Protein AF-A0A9E2QAD9-F1 (afdb_monomer_lite)

Foldseek 3Di:
DVVVVVCPDPVVVVVVVVVVVVVVVVVVVLCCLAVVQLVVVQVVQQVLQVVLQVQLLVQCLVPVDNVRSLVSSLVSCVVVVADPVQSVVKDWDFPPDDPDDTFKIKIKGKDWGDGPCCVVDVVCSVVRIDIDIDMDTNDDDD

Radius of gyration: 24.88 Å; chains: 1; bounding box: 56×35×75 Å

Sequence (142 aa):
MWLKRFLADETGLILRSVIKWGIVAVVIGIIIVEVGPLIWIRIFSIQNVDDVASAAASEYSLNHDEEEARKSAAEKLRLMGYSEKEIEECVVEFLPAGNVPKQSVRVTVVRYANTLIAKHIKQIEKLARVSTTKEVSIGRTQ

Secondary structure (DSSP, 8-state):
--HHHHTSSHHHHHHHHHHHHHHHHHHHHHHHHHHHHHHHHHHHHHHHHHHHHHHHHHHHHHH--HHHHHHHHHHHHHHTT--HHHHHT-EEEEES-SSS---EEEEEEEEE---HHHHH-TTTGGGGEEEEEEEEETT---

Structure (mmCIF, N/CA/C/O backbone):
data_AF-A0A9E2QAD9-F1
#
_entry.id   AF-A0A9E2QAD9-F1
#
loop_
_atom_site.group_PDB
_atom_site.id
_atom_site.type_symbol
_atom_site.label_atom_id
_atom_site.label_alt_id
_atom_site.label_comp_id
_atom_site.label_asym_id
_atom_site.label_entity_id
_atom_site.label_seq_id
_atom_site.pdbx_PDB_ins_code
_atom_site.Cartn_x
_atom_site.Cartn_y
_atom_site.Cartn_z
_atom_site.occupancy
_atom_site.B_iso_or_equiv
_atom_site.auth_seq_id
_atom_site.auth_comp_id
_atom_site.auth_asym_id
_atom_site.auth_atom_id
_atom_site.pdbx_PDB_model_num
ATOM 1 N N . MET A 1 1 ? -37.502 -11.659 46.606 1.00 48.31 1 MET A N 1
ATOM 2 C CA . MET A 1 1 ? -38.544 -10.639 46.318 1.00 48.31 1 MET A CA 1
ATOM 3 C C . MET A 1 1 ? -38.081 -9.190 46.545 1.00 48.31 1 MET A C 1
ATOM 5 O O . MET A 1 1 ? -38.717 -8.290 46.019 1.00 48.31 1 MET A O 1
ATOM 9 N N . TRP A 1 2 ? -36.965 -8.949 47.248 1.00 46.00 2 TRP A N 1
ATOM 10 C CA . TRP A 1 2 ? -36.462 -7.603 47.575 1.00 46.00 2 TRP A CA 1
ATOM 11 C C . TRP A 1 2 ? -35.777 -6.844 46.421 1.00 46.00 2 TRP A C 1
ATOM 13 O O . TRP A 1 2 ? -35.911 -5.628 46.332 1.00 46.00 2 TRP A O 1
ATOM 23 N N . LEU A 1 3 ? -35.133 -7.544 45.479 1.00 51.59 3 LEU A N 1
ATOM 24 C CA . LEU A 1 3 ? -34.441 -6.907 44.345 1.00 51.59 3 LEU A CA 1
ATOM 25 C C . LEU A 1 3 ? -35.389 -6.156 43.389 1.00 51.59 3 LEU A C 1
ATOM 27 O O . LEU A 1 3 ? -35.009 -5.160 42.788 1.00 51.59 3 LEU A O 1
ATOM 31 N N . LYS A 1 4 ? -36.636 -6.630 43.248 1.00 49.81 4 LYS A N 1
ATOM 32 C CA . LYS A 1 4 ? -37.620 -6.048 42.319 1.00 49.81 4 LYS A CA 1
ATOM 33 C C . LYS A 1 4 ? -38.237 -4.737 42.821 1.00 49.81 4 LYS A C 1
ATOM 35 O O . LYS A 1 4 ? -38.706 -3.968 41.994 1.00 49.81 4 LYS A O 1
ATOM 40 N N . ARG A 1 5 ? -38.236 -4.474 44.136 1.00 52.06 5 ARG A N 1
ATOM 41 C CA . ARG A 1 5 ? -38.767 -3.221 44.709 1.00 52.06 5 ARG A CA 1
ATOM 42 C C . ARG A 1 5 ? -37.751 -2.077 44.653 1.00 52.06 5 ARG A C 1
ATOM 44 O O . ARG A 1 5 ? -38.137 -0.972 44.315 1.00 52.06 5 ARG A O 1
ATOM 51 N N . PHE A 1 6 ? -36.461 -2.360 44.839 1.00 51.09 6 PHE A N 1
ATOM 52 C CA . PHE A 1 6 ? -35.391 -1.353 44.715 1.00 51.09 6 PHE A CA 1
ATOM 53 C C . PHE A 1 6 ? -35.165 -0.842 43.277 1.00 51.09 6 PHE A C 1
ATOM 55 O O . PHE A 1 6 ? -34.581 0.216 43.074 1.00 51.09 6 PHE A O 1
ATOM 62 N N . LEU A 1 7 ? -35.632 -1.584 42.268 1.00 52.00 7 LEU A N 1
ATOM 63 C CA . LEU A 1 7 ? -35.590 -1.194 40.852 1.00 52.00 7 LEU A CA 1
ATOM 64 C C . LEU A 1 7 ? -36.805 -0.357 40.403 1.00 52.00 7 LEU A C 1
ATOM 66 O O . LEU A 1 7 ? -36.847 0.044 39.241 1.00 52.00 7 LEU A O 1
ATOM 70 N N . ALA A 1 8 ? -37.788 -0.129 41.284 1.00 53.44 8 ALA A N 1
ATOM 71 C CA . ALA A 1 8 ? -38.995 0.650 40.995 1.00 53.44 8 ALA A CA 1
ATOM 72 C C . ALA A 1 8 ? -38.936 2.099 41.522 1.00 53.44 8 ALA A C 1
ATOM 74 O O . ALA A 1 8 ? -39.786 2.899 41.143 1.00 53.44 8 ALA A O 1
ATOM 75 N N . ASP A 1 9 ? -37.938 2.433 42.347 1.00 58.81 9 ASP A N 1
ATOM 76 C CA . ASP A 1 9 ? -37.674 3.801 42.804 1.00 58.81 9 ASP A CA 1
ATOM 77 C C . ASP A 1 9 ? -36.903 4.608 41.747 1.00 58.81 9 ASP A C 1
ATOM 79 O O . ASP A 1 9 ? -36.182 4.050 40.912 1.00 58.81 9 ASP A O 1
ATOM 83 N N . GLU A 1 10 ? -37.021 5.938 41.796 1.00 61.62 10 GLU A N 1
ATOM 84 C CA . GLU A 1 10 ? -36.367 6.896 40.885 1.00 61.62 10 GLU A CA 1
ATOM 85 C C . GLU A 1 10 ? -34.863 6.620 40.697 1.00 61.62 10 GLU A C 1
ATOM 87 O O . GLU A 1 10 ? -34.312 6.775 39.606 1.00 61.62 10 GLU A O 1
ATOM 92 N N . THR A 1 11 ? -34.201 6.111 41.736 1.00 63.09 11 THR A N 1
ATOM 93 C CA . THR A 1 11 ? -32.787 5.721 41.723 1.00 63.09 11 THR A CA 1
ATOM 94 C C . THR A 1 11 ? -32.507 4.525 40.801 1.00 63.09 11 THR A C 1
ATOM 96 O O . THR A 1 11 ? -31.480 4.492 40.121 1.00 63.09 11 THR A O 1
ATOM 99 N N . GLY A 1 12 ? -33.429 3.560 40.716 1.00 61.12 12 GLY A N 1
ATOM 100 C CA . GLY A 1 12 ? -33.353 2.416 39.803 1.00 61.12 12 GLY A CA 1
ATOM 101 C C . GLY A 1 12 ? -33.566 2.809 38.338 1.00 61.12 12 GLY A C 1
ATOM 102 O O . GLY A 1 12 ? -32.922 2.246 37.448 1.00 61.12 12 GLY A O 1
ATOM 103 N N . LEU A 1 13 ? -34.402 3.822 38.081 1.00 67.25 13 LEU A N 1
ATOM 104 C CA . LEU A 1 13 ? -34.584 4.420 36.752 1.00 67.25 13 LEU A CA 1
ATOM 105 C C . LEU A 1 13 ? -33.326 5.168 36.287 1.00 67.25 13 LEU A C 1
ATOM 107 O O . LEU A 1 13 ? -32.886 4.969 35.151 1.00 67.25 13 LEU A O 1
ATOM 111 N N . ILE A 1 14 ? -32.704 5.960 37.168 1.00 73.50 14 ILE A N 1
ATOM 112 C CA . ILE A 1 14 ? -31.446 6.667 36.878 1.00 73.50 14 ILE A CA 1
ATOM 113 C C . ILE A 1 14 ? -30.325 5.665 36.588 1.00 73.50 14 ILE A C 1
ATOM 115 O O . ILE A 1 14 ? -29.667 5.769 35.553 1.00 73.50 14 ILE A O 1
ATOM 119 N N . LEU A 1 15 ? -30.150 4.644 37.434 1.00 76.06 15 LEU A N 1
ATOM 120 C CA . LEU A 1 15 ? -29.109 3.629 37.253 1.00 76.06 15 LEU A CA 1
ATOM 121 C C . LEU A 1 15 ? -29.262 2.876 35.922 1.00 76.06 15 LEU A C 1
ATOM 123 O O . LEU A 1 15 ? -28.286 2.659 35.206 1.00 76.06 15 LEU A O 1
ATOM 127 N N . ARG A 1 16 ? -30.496 2.526 35.542 1.00 76.50 16 ARG A N 1
ATOM 128 C CA . ARG A 1 16 ? -30.783 1.855 34.266 1.00 76.50 16 ARG A CA 1
ATOM 129 C C . ARG A 1 16 ? -30.486 2.755 33.065 1.00 76.50 16 ARG A C 1
ATOM 131 O O . ARG A 1 16 ? -29.999 2.268 32.045 1.00 76.50 16 ARG A O 1
ATOM 138 N N . SER A 1 17 ? -30.745 4.056 33.195 1.00 78.69 17 SER A N 1
ATOM 139 C CA . SER A 1 17 ? -30.422 5.053 32.172 1.00 78.69 17 SER A CA 1
ATOM 140 C C . SER A 1 17 ? -28.906 5.230 32.023 1.00 78.69 17 SER A C 1
ATOM 142 O O . SER A 1 17 ? -28.395 5.179 30.907 1.00 78.69 17 SER A O 1
ATOM 144 N N . VAL A 1 18 ? -28.167 5.321 33.134 1.00 84.06 18 VAL A N 1
ATOM 145 C CA . VAL A 1 18 ? -26.694 5.395 33.140 1.00 84.06 18 VAL A CA 1
ATOM 146 C C . VAL A 1 18 ? -26.072 4.150 32.505 1.00 84.06 18 VAL A C 1
ATOM 148 O O . VAL A 1 18 ? -25.189 4.282 31.665 1.00 84.06 18 VAL A O 1
ATOM 151 N N . ILE A 1 19 ? -26.565 2.947 32.822 1.00 84.31 19 ILE A N 1
ATOM 152 C CA . ILE A 1 19 ? -26.089 1.702 32.194 1.00 84.31 19 ILE A CA 1
ATOM 153 C C . ILE A 1 19 ? -26.366 1.711 30.688 1.00 84.31 19 ILE A C 1
ATOM 155 O O . ILE A 1 19 ? -25.488 1.364 29.901 1.00 84.31 19 ILE A O 1
ATOM 159 N N . LYS A 1 20 ? -27.564 2.138 30.264 1.00 86.00 20 LYS A N 1
ATOM 160 C CA . LYS A 1 20 ? -27.916 2.226 28.841 1.00 86.00 20 LYS A CA 1
ATOM 161 C C . LYS A 1 20 ? -26.979 3.179 28.097 1.00 86.00 20 LYS A C 1
ATOM 163 O O . LYS A 1 20 ? -26.439 2.804 27.060 1.00 86.00 20 LYS A O 1
ATOM 168 N N . TRP A 1 21 ? -26.755 4.378 28.632 1.00 87.06 21 TRP A N 1
ATOM 169 C CA . TRP A 1 21 ? -25.834 5.351 28.042 1.00 87.06 21 TRP A CA 1
ATOM 170 C C . TRP A 1 21 ? -24.379 4.880 28.078 1.00 87.06 21 TRP A C 1
ATOM 172 O O . TRP A 1 21 ? -23.663 5.074 27.100 1.00 87.06 21 TRP A O 1
ATOM 182 N N . GLY A 1 22 ? -23.963 4.188 29.141 1.00 87.38 22 GLY A N 1
ATOM 183 C CA . GLY A 1 22 ? -22.648 3.558 29.234 1.00 87.38 22 GLY A CA 1
ATOM 184 C C . GLY A 1 22 ? -22.429 2.506 28.145 1.00 87.38 22 GLY A C 1
ATOM 185 O O . GLY A 1 22 ? -21.407 2.536 27.467 1.00 87.38 22 GLY A O 1
ATOM 186 N N . ILE A 1 23 ? -23.411 1.630 27.905 1.00 89.62 23 ILE A N 1
ATOM 187 C CA . ILE A 1 23 ? -23.353 0.637 26.819 1.00 89.62 23 ILE A CA 1
ATOM 188 C C . ILE A 1 23 ? -23.261 1.332 25.458 1.00 89.62 23 ILE A C 1
ATOM 190 O O . ILE A 1 23 ? -22.425 0.959 24.640 1.00 89.62 23 ILE A O 1
ATOM 194 N N . VAL A 1 24 ? -24.077 2.362 25.216 1.00 89.50 24 VAL A N 1
ATOM 195 C CA . VAL A 1 24 ? -24.031 3.132 23.962 1.00 89.50 24 VAL A CA 1
ATOM 196 C C . VAL A 1 24 ? -22.652 3.767 23.758 1.00 89.50 24 VAL A C 1
ATOM 198 O O . VAL A 1 24 ? -22.092 3.657 22.670 1.00 89.50 24 VAL A O 1
ATOM 201 N N . ALA A 1 25 ? -22.070 4.367 24.798 1.00 88.50 25 ALA A N 1
ATOM 202 C CA . ALA A 1 25 ? -20.735 4.958 24.731 1.00 88.50 25 ALA A CA 1
ATOM 203 C C . ALA A 1 25 ? -19.649 3.912 24.426 1.00 88.50 25 ALA A C 1
ATOM 205 O O . ALA A 1 25 ? -18.783 4.162 23.591 1.00 88.50 25 ALA A O 1
ATOM 206 N N . VAL A 1 26 ? -19.722 2.724 25.037 1.00 88.25 26 VAL A N 1
ATOM 207 C CA . VAL A 1 26 ? -18.797 1.614 24.750 1.00 88.25 26 VAL A CA 1
ATOM 208 C C . VAL A 1 26 ? -18.931 1.148 23.302 1.00 88.25 26 VAL A C 1
ATOM 210 O O . VAL A 1 26 ? -17.921 0.982 22.623 1.00 88.25 26 VAL A O 1
ATOM 213 N N . VAL A 1 27 ? -20.157 0.990 22.797 1.00 86.94 27 VAL A N 1
ATOM 214 C CA . VAL A 1 27 ? -20.400 0.597 21.400 1.00 86.94 27 VAL A CA 1
ATOM 215 C C . VAL A 1 27 ? -19.831 1.636 20.432 1.00 86.94 27 VAL A C 1
ATOM 217 O O . VAL A 1 27 ? -19.133 1.267 19.491 1.00 86.94 27 VAL A O 1
ATOM 220 N N . ILE A 1 28 ? -20.063 2.928 20.679 1.00 87.69 28 ILE A N 1
ATOM 221 C CA . ILE A 1 28 ? -19.492 4.010 19.861 1.00 87.69 28 ILE A CA 1
ATOM 222 C C . ILE A 1 28 ? -17.961 3.985 19.922 1.00 87.69 28 ILE A C 1
ATOM 224 O O . ILE A 1 28 ? -17.309 4.085 18.885 1.00 87.69 28 ILE A O 1
ATOM 228 N N . GLY A 1 29 ? -17.383 3.801 21.112 1.00 85.06 29 GLY A N 1
ATOM 229 C CA . GLY A 1 29 ? -15.938 3.678 21.290 1.00 85.06 29 GLY A CA 1
ATOM 230 C C . GLY A 1 29 ? -15.349 2.529 20.470 1.00 85.06 29 GLY A C 1
ATOM 231 O O . GLY A 1 29 ? -14.376 2.733 19.749 1.00 85.06 29 GLY A O 1
ATOM 232 N N . ILE A 1 30 ? -15.978 1.350 20.502 1.00 84.62 30 ILE A N 1
ATOM 233 C CA . ILE A 1 30 ? -15.567 0.190 19.695 1.00 84.62 30 ILE A CA 1
ATOM 234 C C . ILE A 1 30 ? -15.654 0.509 18.199 1.00 84.62 30 ILE A C 1
ATOM 236 O O . ILE A 1 30 ? -14.712 0.223 17.465 1.00 84.62 30 ILE A O 1
ATOM 240 N N . ILE A 1 31 ? -16.739 1.145 17.741 1.00 81.62 31 ILE A N 1
ATOM 241 C CA . ILE A 1 31 ? -16.895 1.526 16.329 1.00 81.62 31 ILE A CA 1
ATOM 242 C C . ILE A 1 31 ? -15.772 2.471 15.892 1.00 81.62 31 ILE A C 1
ATOM 244 O O . ILE A 1 31 ? -15.180 2.259 14.839 1.00 81.62 31 ILE A O 1
ATOM 248 N N . ILE A 1 32 ? -15.441 3.493 16.685 1.00 82.88 32 ILE A N 1
ATOM 249 C CA . ILE A 1 32 ? -14.371 4.444 16.347 1.00 82.88 32 ILE A CA 1
ATOM 250 C C . ILE A 1 32 ? -13.015 3.733 16.278 1.00 82.88 32 ILE A C 1
ATOM 252 O O . ILE A 1 32 ? -12.249 3.967 15.344 1.00 82.88 32 ILE A O 1
ATOM 256 N N . VAL A 1 33 ? -12.726 2.851 17.238 1.00 81.12 33 VAL A N 1
ATOM 257 C CA . VAL A 1 33 ? -11.448 2.130 17.313 1.00 81.12 33 VAL A CA 1
ATOM 258 C C . VAL A 1 33 ? -11.294 1.100 16.189 1.00 81.12 33 VAL A C 1
ATOM 260 O O . VAL A 1 33 ? -10.184 0.903 15.701 1.00 81.12 33 VAL A O 1
ATOM 263 N N . GLU A 1 34 ? -12.381 0.474 15.740 1.00 79.75 34 GLU A N 1
ATOM 264 C CA . GLU A 1 34 ? -12.339 -0.524 14.664 1.00 79.75 34 GLU A CA 1
ATOM 265 C C . GLU A 1 34 ? -12.461 0.091 13.263 1.00 79.75 34 GLU A C 1
ATOM 267 O O . GLU A 1 34 ? -11.714 -0.271 12.356 1.00 79.75 34 GLU A O 1
ATOM 272 N N . VAL A 1 35 ? -13.374 1.046 13.065 1.00 77.75 35 VAL A N 1
ATOM 273 C CA . VAL A 1 35 ? -13.672 1.627 11.743 1.00 77.75 35 VAL A CA 1
ATOM 274 C C . VAL A 1 35 ? -12.755 2.805 11.416 1.00 77.75 35 VAL A C 1
ATOM 276 O O . VAL A 1 35 ? -12.377 2.992 10.259 1.00 77.75 35 VAL A O 1
ATOM 279 N N . GLY A 1 36 ? -12.351 3.587 12.420 1.00 77.81 36 GLY A N 1
ATOM 280 C CA . GLY A 1 36 ? -11.480 4.750 12.237 1.00 77.81 36 GLY A CA 1
ATOM 281 C C . GLY A 1 36 ? -10.178 4.426 11.491 1.00 77.81 36 GLY A C 1
ATOM 282 O O . GLY A 1 36 ? -9.892 5.082 10.486 1.00 77.81 36 GLY A O 1
ATOM 283 N N . PRO A 1 37 ? -9.408 3.399 11.904 1.00 81.81 37 PRO A N 1
ATOM 284 C CA . PRO A 1 37 ? -8.174 3.016 11.221 1.00 81.81 37 PRO A CA 1
ATOM 285 C C . PRO A 1 37 ? -8.373 2.631 9.750 1.00 81.81 37 PRO A C 1
ATOM 287 O O . PRO A 1 37 ? -7.535 2.976 8.920 1.00 81.81 37 PRO A O 1
ATOM 290 N N . LEU A 1 38 ? -9.486 1.970 9.406 1.00 78.94 38 LEU A N 1
ATOM 291 C CA . LEU A 1 38 ? -9.796 1.584 8.023 1.00 78.94 38 LEU A CA 1
ATOM 292 C C . LEU A 1 38 ? -9.988 2.811 7.124 1.00 78.94 38 LEU A C 1
ATOM 294 O O . LEU A 1 38 ? -9.461 2.856 6.012 1.00 78.94 38 LEU A O 1
ATOM 298 N N . ILE A 1 39 ? -10.717 3.818 7.614 1.00 80.62 39 ILE A N 1
ATOM 299 C CA . ILE A 1 39 ? -10.959 5.064 6.874 1.00 80.62 39 ILE A CA 1
ATOM 300 C C . ILE A 1 39 ? -9.647 5.826 6.685 1.00 80.62 39 ILE A C 1
ATOM 302 O O . ILE A 1 39 ? -9.327 6.227 5.565 1.00 80.62 39 ILE A O 1
ATOM 306 N N . TRP A 1 40 ? -8.860 5.976 7.754 1.00 82.88 40 TRP A N 1
ATOM 307 C CA . TRP A 1 40 ? -7.573 6.667 7.688 1.00 82.88 40 TRP A CA 1
ATOM 308 C C . TRP A 1 40 ? -6.622 6.011 6.697 1.00 82.88 40 TRP A C 1
ATOM 310 O O . TRP A 1 40 ? -6.058 6.690 5.842 1.00 82.88 40 TRP A O 1
ATOM 320 N N . ILE A 1 41 ? -6.490 4.687 6.755 1.00 84.31 41 ILE A N 1
ATOM 321 C CA . ILE A 1 41 ? -5.611 3.943 5.851 1.00 84.31 41 ILE A CA 1
ATOM 322 C C . ILE A 1 41 ? -6.039 4.101 4.402 1.00 84.31 41 ILE A C 1
ATOM 324 O O . ILE A 1 41 ? -5.181 4.237 3.535 1.00 84.31 41 ILE A O 1
ATOM 328 N N . ARG A 1 42 ? -7.344 4.163 4.129 1.00 81.25 42 ARG A N 1
ATOM 329 C CA . ARG A 1 42 ? -7.828 4.409 2.774 1.00 81.25 42 ARG A CA 1
ATOM 330 C C . ARG A 1 42 ? -7.424 5.791 2.268 1.00 81.25 42 ARG A C 1
ATOM 332 O O . ARG A 1 42 ? -6.889 5.872 1.166 1.00 81.25 42 ARG A O 1
ATOM 339 N N . ILE A 1 43 ? -7.591 6.839 3.076 1.00 84.38 43 ILE A N 1
ATOM 340 C CA . ILE A 1 43 ? -7.182 8.211 2.723 1.00 84.38 43 ILE A CA 1
ATOM 341 C C . ILE A 1 43 ? -5.672 8.275 2.464 1.00 84.38 43 ILE A C 1
ATOM 343 O O . ILE A 1 43 ? -5.251 8.743 1.408 1.00 84.38 43 ILE A O 1
ATOM 347 N N . PHE A 1 44 ? -4.859 7.732 3.376 1.00 85.19 44 PHE A N 1
ATOM 348 C CA . PHE A 1 44 ? -3.406 7.710 3.205 1.00 85.19 44 PHE A CA 1
ATOM 349 C C . PHE A 1 44 ? -2.978 6.864 2.004 1.00 85.19 44 PHE A C 1
ATOM 351 O O . PHE A 1 44 ? -2.076 7.261 1.279 1.00 85.19 44 PHE A O 1
ATOM 358 N N . SER A 1 45 ? -3.623 5.723 1.740 1.00 84.44 45 SER A N 1
ATOM 359 C CA . SER A 1 45 ? -3.285 4.880 0.583 1.00 84.44 45 SER A CA 1
ATOM 360 C C . SER A 1 45 ? -3.506 5.597 -0.750 1.00 84.44 45 SER A C 1
ATOM 362 O O . SER A 1 45 ? -2.730 5.384 -1.674 1.00 84.44 45 SER A O 1
ATOM 364 N N . ILE A 1 46 ? -4.525 6.463 -0.839 1.00 85.75 46 ILE A N 1
ATOM 365 C CA . ILE A 1 46 ? -4.829 7.245 -2.046 1.00 85.75 46 ILE A CA 1
ATOM 366 C C . ILE A 1 46 ? -3.736 8.284 -2.301 1.00 85.75 46 ILE A C 1
ATOM 368 O O . ILE A 1 46 ? -3.274 8.422 -3.426 1.00 85.75 46 ILE A O 1
ATOM 372 N N . GLN A 1 47 ? -3.289 8.984 -1.259 1.00 85.00 47 GLN A N 1
ATOM 373 C CA . GLN A 1 47 ? -2.191 9.945 -1.390 1.00 85.00 47 GLN A CA 1
ATOM 374 C C . GLN A 1 47 ? -0.868 9.236 -1.709 1.00 85.00 47 GLN A C 1
ATOM 376 O O . GLN A 1 47 ? -0.155 9.618 -2.630 1.00 85.00 47 GLN A O 1
ATOM 381 N N . ASN A 1 48 ? -0.585 8.140 -1.002 1.00 88.25 48 ASN A N 1
ATOM 382 C CA . ASN A 1 48 ? 0.649 7.382 -1.174 1.00 88.25 48 ASN A CA 1
ATOM 383 C C . ASN A 1 48 ? 0.760 6.753 -2.570 1.00 88.25 48 ASN A C 1
ATOM 385 O O . ASN A 1 48 ? 1.843 6.757 -3.144 1.00 88.25 48 ASN A O 1
ATOM 389 N N . VAL A 1 49 ? -0.328 6.207 -3.133 1.00 90.50 49 VAL A N 1
ATOM 390 C CA . VAL A 1 49 ? -0.271 5.599 -4.475 1.00 90.50 49 VAL A CA 1
ATOM 391 C C . VAL A 1 49 ? 0.027 6.638 -5.555 1.00 90.50 49 VAL A C 1
ATOM 393 O O . VAL A 1 49 ? 0.737 6.319 -6.504 1.00 90.50 49 VAL A O 1
ATOM 396 N N . ASP A 1 50 ? -0.457 7.873 -5.401 1.00 88.75 50 ASP A N 1
ATOM 397 C CA . ASP A 1 50 ? -0.195 8.953 -6.354 1.00 88.75 50 ASP A CA 1
ATOM 398 C C . ASP A 1 50 ? 1.294 9.331 -6.349 1.00 88.75 50 ASP A C 1
ATOM 400 O O . ASP A 1 50 ? 1.917 9.418 -7.411 1.00 88.75 50 ASP A O 1
ATOM 404 N N . ASP A 1 51 ? 1.892 9.457 -5.163 1.00 89.25 51 ASP A N 1
ATOM 405 C CA . ASP A 1 51 ? 3.323 9.729 -5.000 1.00 89.25 51 ASP A CA 1
ATOM 406 C C . ASP A 1 51 ? 4.201 8.583 -5.526 1.00 89.25 51 ASP A C 1
ATOM 408 O O . ASP A 1 51 ? 5.214 8.824 -6.183 1.00 89.25 51 ASP A O 1
ATOM 412 N N . VAL A 1 52 ? 3.822 7.329 -5.256 1.00 92.25 52 VAL A N 1
ATOM 413 C CA . VAL A 1 52 ? 4.572 6.142 -5.704 1.00 92.25 52 VAL A CA 1
ATOM 414 C C . VAL A 1 52 ? 4.469 5.973 -7.220 1.00 92.25 52 VAL A C 1
ATOM 416 O O . VAL A 1 52 ? 5.477 5.715 -7.875 1.00 92.25 52 VAL A O 1
ATOM 419 N N . ALA A 1 53 ? 3.280 6.155 -7.800 1.00 90.31 53 ALA A N 1
ATOM 420 C CA . ALA A 1 53 ? 3.088 6.089 -9.247 1.00 90.31 53 ALA A CA 1
ATOM 421 C C . ALA A 1 53 ? 3.842 7.206 -9.976 1.00 90.31 53 ALA A C 1
ATOM 423 O O . ALA A 1 53 ? 4.441 6.957 -11.022 1.00 90.31 53 ALA A O 1
ATOM 424 N N . SER A 1 54 ? 3.875 8.411 -9.402 1.00 90.25 54 SER A N 1
ATOM 425 C CA . SER A 1 54 ? 4.647 9.531 -9.945 1.00 90.25 54 SER A CA 1
ATOM 426 C C . SER A 1 54 ? 6.154 9.283 -9.859 1.00 90.25 54 SER A C 1
ATOM 428 O O . SER A 1 54 ? 6.865 9.550 -10.825 1.00 90.25 54 SER A O 1
ATOM 430 N N . ALA A 1 55 ? 6.642 8.720 -8.748 1.00 89.25 55 ALA A N 1
ATOM 431 C CA . ALA A 1 55 ? 8.047 8.341 -8.599 1.00 89.25 55 ALA A CA 1
ATOM 432 C C . ALA A 1 55 ? 8.459 7.283 -9.635 1.00 89.25 55 ALA A C 1
ATOM 434 O O . ALA A 1 55 ? 9.440 7.474 -10.347 1.00 89.25 55 ALA A O 1
ATOM 435 N N . ALA A 1 56 ? 7.662 6.222 -9.794 1.00 91.00 56 ALA A N 1
ATOM 436 C CA . ALA A 1 56 ? 7.916 5.174 -10.781 1.00 91.00 56 ALA A CA 1
ATOM 437 C C . ALA A 1 56 ? 7.896 5.708 -12.224 1.00 91.00 56 ALA A C 1
ATOM 439 O O . ALA A 1 56 ? 8.761 5.363 -13.027 1.00 91.00 56 ALA A O 1
ATOM 440 N N . ALA A 1 57 ? 6.923 6.563 -12.558 1.00 90.38 57 ALA A N 1
ATOM 441 C CA . ALA A 1 57 ? 6.831 7.180 -13.879 1.00 90.38 57 ALA A CA 1
ATOM 442 C C . ALA A 1 57 ? 8.010 8.124 -14.160 1.00 90.38 57 ALA A C 1
ATOM 444 O O . ALA A 1 57 ? 8.532 8.126 -15.274 1.00 90.38 57 ALA A O 1
ATOM 445 N N . SER A 1 58 ? 8.447 8.896 -13.159 1.00 90.81 58 SER A N 1
ATOM 446 C CA . SER A 1 58 ? 9.609 9.782 -13.268 1.00 90.81 58 SER A CA 1
ATOM 447 C C . SER A 1 58 ? 10.899 8.993 -13.470 1.00 90.81 58 SER A C 1
ATOM 449 O O . SER A 1 58 ? 11.658 9.306 -14.381 1.00 90.81 58 SER A O 1
ATOM 451 N N . GLU A 1 59 ? 11.131 7.953 -12.667 1.00 91.06 59 GLU A N 1
ATOM 452 C CA . GLU A 1 59 ? 12.328 7.112 -12.774 1.00 91.06 59 GLU A CA 1
ATOM 453 C C . GLU A 1 59 ? 12.406 6.436 -14.146 1.00 91.06 59 GLU A C 1
ATOM 455 O O . GLU A 1 59 ? 13.428 6.494 -14.830 1.00 91.06 59 GLU A O 1
ATOM 460 N N . TYR A 1 60 ? 11.281 5.881 -14.607 1.00 89.88 60 TYR A N 1
ATOM 461 C CA . TYR A 1 60 ? 11.202 5.281 -15.932 1.00 89.88 60 TYR A CA 1
ATOM 462 C C . TYR A 1 60 ? 11.430 6.315 -17.042 1.00 89.88 60 TYR A C 1
ATOM 464 O O . TYR A 1 60 ? 12.117 6.031 -18.016 1.00 89.88 60 TYR A O 1
ATOM 472 N N . SER A 1 61 ? 10.897 7.533 -16.904 1.00 89.19 61 SER A N 1
ATOM 473 C CA . SER A 1 61 ? 11.120 8.600 -17.886 1.00 89.19 61 SER A CA 1
ATOM 474 C C . SER A 1 61 ? 12.584 9.040 -17.974 1.00 89.19 61 SER A C 1
ATOM 476 O O . SER A 1 61 ? 12.992 9.539 -19.023 1.00 89.19 61 SER A O 1
ATOM 478 N N . LEU A 1 62 ? 13.353 8.914 -16.890 1.00 88.81 62 LEU A N 1
ATOM 479 C CA . LEU A 1 62 ? 14.759 9.311 -16.840 1.00 88.81 62 LEU A CA 1
ATOM 480 C C . LEU A 1 62 ? 15.661 8.198 -17.378 1.00 88.81 62 LEU A C 1
ATOM 482 O O . LEU A 1 62 ? 16.423 8.425 -18.317 1.00 88.81 62 LEU A O 1
ATOM 486 N N . ASN A 1 63 ? 15.517 6.983 -16.849 1.00 89.75 63 ASN A N 1
ATOM 487 C CA . ASN A 1 63 ? 16.471 5.899 -17.098 1.00 89.75 63 ASN A CA 1
ATOM 488 C C . ASN A 1 63 ? 15.973 4.868 -18.118 1.00 89.75 63 ASN A C 1
ATOM 490 O O . ASN A 1 63 ? 16.757 4.060 -18.605 1.00 89.75 63 ASN A O 1
ATOM 494 N N . HIS A 1 64 ? 14.685 4.912 -18.481 1.00 87.38 64 HIS A N 1
ATOM 495 C CA . HIS A 1 64 ? 14.038 3.978 -19.413 1.00 87.38 64 HIS A CA 1
ATOM 496 C C . HIS A 1 64 ? 14.156 2.503 -18.981 1.00 87.38 64 HIS A C 1
ATOM 498 O O . HIS A 1 64 ? 14.014 1.594 -19.802 1.00 87.38 64 HIS A O 1
ATOM 504 N N . ASP A 1 65 ? 14.369 2.272 -17.683 1.00 88.69 65 ASP A N 1
ATOM 505 C CA . ASP A 1 65 ? 14.533 0.960 -17.064 1.00 88.69 65 ASP A CA 1
ATOM 506 C C . ASP A 1 65 ? 13.336 0.644 -16.147 1.00 88.69 65 ASP A C 1
ATOM 508 O O . ASP A 1 65 ? 13.023 1.372 -15.200 1.00 88.69 65 ASP A O 1
ATOM 512 N N . GLU A 1 66 ? 12.636 -0.457 -16.439 1.00 89.69 66 GLU A N 1
ATOM 513 C CA . GLU A 1 66 ? 11.506 -0.927 -15.631 1.00 89.69 66 GLU A CA 1
ATOM 514 C C . GLU A 1 66 ? 11.941 -1.437 -14.249 1.00 89.69 66 GLU A C 1
ATOM 516 O O . GLU A 1 66 ? 11.175 -1.335 -13.288 1.00 89.69 66 GLU A O 1
ATOM 521 N N . GLU A 1 67 ? 13.135 -2.020 -14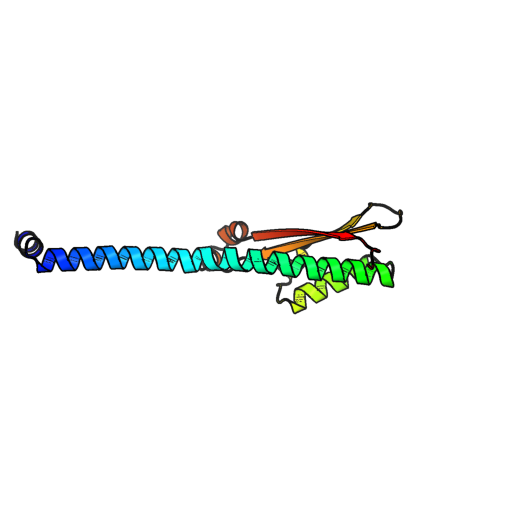.127 1.00 91.56 67 GLU A N 1
ATOM 522 C CA . GLU A 1 67 ? 13.626 -2.588 -12.872 1.00 91.56 67 GLU A CA 1
ATOM 523 C C . GLU A 1 67 ? 14.005 -1.479 -11.885 1.00 91.56 67 GLU A C 1
ATOM 525 O O . GLU A 1 67 ? 13.686 -1.560 -10.696 1.00 91.56 67 GLU A O 1
ATOM 530 N N . GLU A 1 68 ? 14.619 -0.407 -12.380 1.00 91.12 68 GLU A N 1
ATOM 531 C CA . GLU A 1 68 ? 14.966 0.768 -11.579 1.00 91.12 68 GLU A CA 1
ATOM 532 C C . GLU A 1 68 ? 13.715 1.530 -11.121 1.00 91.12 68 GLU A C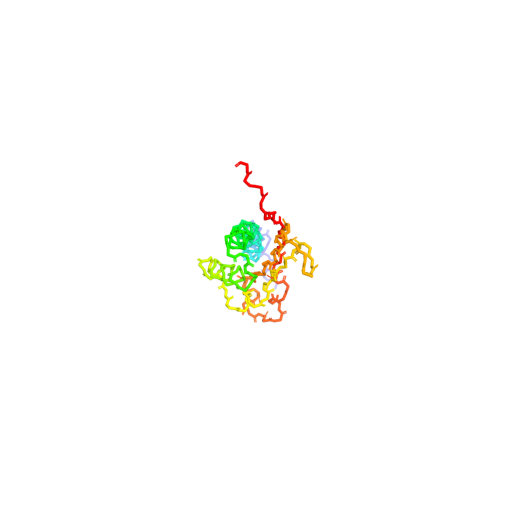 1
ATOM 534 O O . GLU A 1 68 ? 13.575 1.845 -9.938 1.00 91.12 68 GLU A O 1
ATOM 539 N N . ALA A 1 69 ? 12.724 1.693 -12.002 1.00 90.00 69 ALA A N 1
ATOM 540 C CA . ALA A 1 69 ? 11.436 2.282 -11.639 1.00 90.00 69 ALA A CA 1
ATOM 541 C C . ALA A 1 69 ? 10.673 1.468 -10.576 1.00 90.00 69 ALA A C 1
ATOM 543 O O . ALA A 1 69 ? 10.051 2.042 -9.676 1.00 90.00 69 ALA A O 1
ATOM 544 N N . ARG A 1 70 ? 10.756 0.130 -10.616 1.00 92.69 70 ARG A N 1
ATOM 545 C CA . ARG A 1 70 ? 10.212 -0.737 -9.553 1.00 92.69 70 ARG A CA 1
ATOM 546 C C . ARG A 1 70 ? 10.961 -0.562 -8.232 1.00 92.69 70 ARG A C 1
ATOM 548 O O . ARG A 1 70 ? 10.319 -0.519 -7.183 1.00 92.69 70 ARG A O 1
ATOM 555 N N . LYS A 1 71 ? 12.294 -0.444 -8.265 1.00 93.44 71 LYS A N 1
ATOM 556 C CA . LYS A 1 71 ? 13.115 -0.185 -7.067 1.00 93.44 71 LYS A CA 1
ATOM 557 C C . LYS A 1 71 ? 12.770 1.166 -6.441 1.00 93.44 71 LYS A C 1
ATOM 559 O O . LYS A 1 71 ? 12.546 1.214 -5.235 1.00 93.44 71 LYS A O 1
ATOM 564 N N . SER A 1 72 ? 12.618 2.210 -7.255 1.00 92.06 72 SER A N 1
ATOM 565 C CA . SER A 1 72 ? 12.206 3.551 -6.814 1.00 92.06 72 SER A CA 1
ATOM 566 C C . SER A 1 72 ? 10.815 3.538 -6.161 1.00 92.06 72 SER A C 1
ATOM 568 O O . SER A 1 72 ? 10.628 4.065 -5.061 1.00 92.06 72 SER A O 1
ATOM 570 N N . ALA A 1 73 ? 9.846 2.828 -6.755 1.00 91.88 73 ALA A N 1
ATOM 571 C CA . ALA A 1 73 ? 8.528 2.628 -6.149 1.00 91.88 73 ALA A CA 1
ATOM 572 C C . ALA A 1 73 ? 8.601 1.904 -4.790 1.00 91.88 73 ALA A C 1
ATOM 574 O O . ALA A 1 73 ? 7.967 2.330 -3.821 1.00 91.88 73 ALA A O 1
ATOM 575 N N . ALA A 1 74 ? 9.390 0.828 -4.703 1.00 92.81 74 ALA A N 1
ATOM 576 C CA . ALA A 1 74 ? 9.577 0.067 -3.469 1.00 92.81 74 ALA A CA 1
ATOM 577 C C . ALA A 1 74 ? 10.259 0.902 -2.373 1.00 92.81 74 ALA A C 1
ATOM 579 O O . ALA A 1 74 ? 9.828 0.883 -1.221 1.00 92.81 74 ALA A O 1
ATOM 580 N N . GLU A 1 75 ? 11.286 1.679 -2.716 1.00 93.50 75 GLU A N 1
ATOM 581 C CA . GLU A 1 75 ? 11.958 2.585 -1.783 1.00 93.50 75 GLU A CA 1
ATOM 582 C C . GLU A 1 75 ? 11.007 3.672 -1.272 1.00 93.50 75 GLU A C 1
ATOM 584 O O . GLU A 1 75 ? 10.939 3.924 -0.066 1.00 93.50 75 GLU A O 1
ATOM 589 N N . LYS A 1 76 ? 10.185 4.250 -2.156 1.00 92.62 76 LYS A N 1
ATOM 590 C CA . LYS A 1 76 ? 9.172 5.234 -1.764 1.00 92.62 76 LYS A CA 1
ATOM 591 C C . LYS A 1 76 ? 8.163 4.650 -0.772 1.00 92.62 76 LYS A C 1
ATOM 593 O O . LYS A 1 76 ? 7.839 5.303 0.221 1.00 92.62 76 LYS A O 1
ATOM 598 N N . LEU A 1 77 ? 7.718 3.411 -0.988 1.00 91.44 77 LEU A N 1
ATOM 599 C CA . LEU A 1 77 ? 6.842 2.696 -0.056 1.00 91.44 77 LEU A CA 1
ATOM 600 C C . LEU A 1 77 ? 7.522 2.436 1.298 1.00 91.44 77 LEU A C 1
ATOM 602 O O . LEU A 1 77 ? 6.896 2.652 2.339 1.00 91.44 77 LEU A O 1
ATOM 606 N N . ARG A 1 78 ? 8.808 2.057 1.318 1.00 92.56 78 ARG A N 1
ATOM 607 C CA . ARG A 1 78 ? 9.578 1.903 2.569 1.00 92.56 78 ARG A CA 1
ATOM 608 C C . ARG A 1 78 ? 9.642 3.205 3.362 1.00 92.56 78 ARG A C 1
ATOM 610 O O . ARG A 1 78 ? 9.391 3.201 4.565 1.00 92.56 78 ARG A O 1
ATOM 617 N N . LEU A 1 79 ? 9.903 4.330 2.692 1.00 91.00 79 LEU A N 1
ATOM 618 C CA . LEU A 1 79 ? 9.936 5.657 3.321 1.00 91.00 79 LEU A CA 1
ATOM 619 C C . LEU A 1 79 ? 8.572 6.073 3.901 1.00 91.00 79 LEU A C 1
ATOM 621 O O . LEU A 1 79 ? 8.518 6.781 4.903 1.00 91.00 79 LEU A O 1
ATOM 625 N N . MET A 1 80 ? 7.471 5.601 3.311 1.00 88.44 80 MET A N 1
ATOM 626 C CA . MET A 1 80 ? 6.102 5.812 3.806 1.00 88.44 80 MET A CA 1
ATOM 627 C C . MET A 1 80 ? 5.690 4.839 4.928 1.00 88.44 80 MET A C 1
ATOM 629 O O . MET A 1 80 ? 4.543 4.875 5.394 1.00 88.44 80 MET A O 1
ATOM 633 N N . GLY A 1 81 ? 6.602 3.966 5.367 1.00 87.81 81 GLY A N 1
ATOM 634 C CA . GLY A 1 81 ? 6.386 3.032 6.469 1.00 87.81 81 GLY A CA 1
ATOM 635 C C . GLY A 1 81 ? 5.538 1.813 6.106 1.00 87.81 81 GLY A C 1
ATOM 636 O O . GLY A 1 81 ? 4.857 1.276 6.981 1.00 87.81 81 GLY A O 1
ATOM 637 N N . TYR A 1 82 ? 5.537 1.399 4.836 1.00 89.00 82 TYR A N 1
ATOM 638 C CA . TYR A 1 82 ? 4.977 0.106 4.440 1.00 89.00 82 TYR A CA 1
ATOM 639 C C . TYR A 1 82 ? 5.901 -1.031 4.887 1.00 89.00 82 TYR A C 1
ATOM 641 O O . TYR A 1 82 ? 7.124 -0.895 4.913 1.00 89.00 82 TYR A O 1
ATOM 649 N N . SER A 1 83 ? 5.304 -2.159 5.250 1.00 89.62 83 SER A N 1
ATOM 650 C CA . SER A 1 83 ? 6.018 -3.393 5.572 1.00 89.62 83 SER A CA 1
ATOM 651 C C . SER A 1 83 ? 6.487 -4.117 4.307 1.00 89.62 83 SER A C 1
ATOM 653 O O . SER A 1 83 ? 5.878 -3.987 3.248 1.00 89.62 83 SER A O 1
ATOM 655 N N . GLU A 1 84 ? 7.531 -4.944 4.413 1.0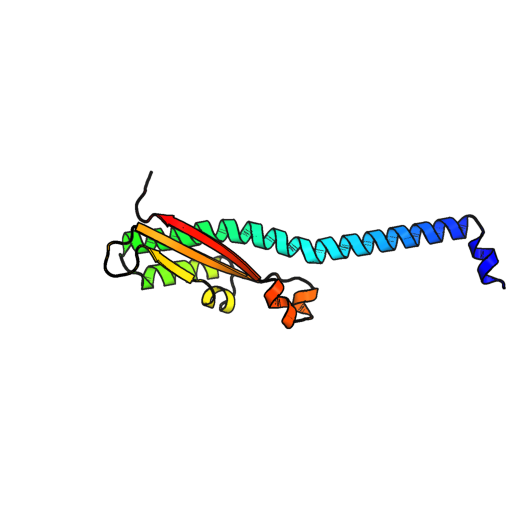0 88.69 84 GLU A N 1
ATOM 656 C CA . GLU A 1 84 ? 8.048 -5.701 3.257 1.00 88.69 84 GLU A CA 1
ATOM 657 C C . GLU A 1 84 ? 6.975 -6.591 2.611 1.00 88.69 84 GLU A C 1
ATOM 659 O O . GLU A 1 84 ? 6.892 -6.653 1.392 1.00 88.69 84 GLU A O 1
ATOM 664 N N . LYS A 1 85 ? 6.072 -7.188 3.402 1.00 87.12 85 LYS A N 1
ATOM 665 C CA . LYS A 1 85 ? 4.946 -7.973 2.865 1.00 87.12 85 LYS A CA 1
ATOM 666 C C . LYS A 1 85 ? 3.996 -7.137 2.011 1.00 87.12 85 LYS A C 1
ATOM 668 O O . LYS A 1 85 ? 3.493 -7.607 0.999 1.00 87.12 85 LYS A O 1
ATOM 673 N N . GLU A 1 86 ? 3.721 -5.907 2.434 1.00 88.62 86 GLU A N 1
ATOM 674 C CA . GLU A 1 86 ? 2.875 -4.993 1.666 1.00 88.62 86 GLU A CA 1
ATOM 675 C C . GLU A 1 86 ? 3.560 -4.593 0.363 1.00 88.62 86 GLU A C 1
ATOM 677 O O . GLU A 1 86 ? 2.910 -4.565 -0.676 1.00 88.62 86 GLU A O 1
ATOM 682 N N . ILE A 1 87 ? 4.871 -4.342 0.410 1.00 90.44 87 ILE A N 1
ATOM 683 C CA . ILE A 1 87 ? 5.683 -3.991 -0.759 1.00 90.44 87 ILE A CA 1
ATOM 684 C C . ILE A 1 87 ? 5.739 -5.157 -1.755 1.00 90.44 87 ILE A C 1
ATOM 686 O O . ILE A 1 87 ? 5.569 -4.931 -2.949 1.00 90.44 87 ILE A O 1
ATOM 690 N N . GLU A 1 88 ? 5.910 -6.394 -1.283 1.00 89.50 88 GLU A N 1
ATOM 691 C CA . GLU A 1 88 ? 5.890 -7.606 -2.118 1.00 89.50 88 GLU A CA 1
ATOM 692 C C . GLU A 1 88 ? 4.542 -7.822 -2.824 1.00 89.50 88 GLU A C 1
ATOM 694 O O . GLU A 1 88 ? 4.497 -8.349 -3.934 1.00 89.50 88 GLU A O 1
ATOM 699 N N . GLU A 1 89 ? 3.437 -7.405 -2.202 1.00 89.56 89 GLU A N 1
ATOM 700 C CA . GLU A 1 89 ? 2.100 -7.465 -2.801 1.00 89.56 89 GLU A CA 1
AT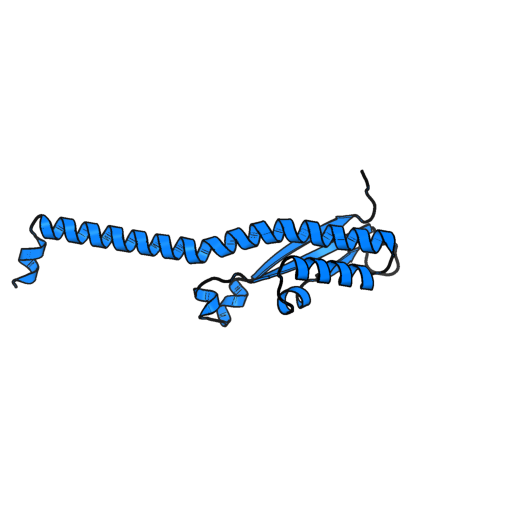OM 701 C C . GLU A 1 89 ? 1.770 -6.272 -3.712 1.00 89.56 89 GLU A C 1
ATOM 703 O O . GLU A 1 89 ? 0.730 -6.287 -4.383 1.00 89.56 89 GLU A O 1
ATOM 708 N N . CYS A 1 90 ? 2.612 -5.236 -3.740 1.00 89.00 90 CYS A N 1
ATOM 709 C CA . CYS A 1 90 ? 2.428 -4.103 -4.637 1.00 89.00 90 CYS A CA 1
ATOM 710 C C . CYS A 1 90 ? 2.786 -4.492 -6.074 1.00 89.00 90 CYS A C 1
ATOM 712 O O . CYS A 1 90 ? 3.762 -5.192 -6.338 1.00 89.00 90 CYS A O 1
ATOM 714 N N . VAL A 1 91 ? 2.007 -3.988 -7.029 1.00 91.88 91 VAL A N 1
ATOM 715 C CA . VAL A 1 91 ? 2.188 -4.289 -8.453 1.00 91.88 91 VAL A CA 1
ATOM 716 C C . VAL A 1 91 ? 2.478 -3.001 -9.205 1.00 91.88 91 VAL A C 1
ATOM 718 O O . VAL A 1 91 ? 1.708 -2.048 -9.112 1.00 91.88 91 VAL A O 1
ATOM 721 N N . VAL A 1 92 ? 3.567 -2.985 -9.970 1.00 91.50 92 VAL A N 1
ATOM 722 C CA . VAL A 1 92 ? 3.924 -1.898 -10.890 1.00 91.50 92 VAL A CA 1
ATOM 723 C C . VAL A 1 92 ? 3.859 -2.451 -12.312 1.00 91.50 92 VAL A C 1
ATOM 725 O O . VAL A 1 92 ? 4.649 -3.319 -12.684 1.00 91.50 92 VAL A O 1
ATOM 728 N N . GLU A 1 93 ? 2.896 -1.973 -13.094 1.00 92.12 93 GLU A N 1
ATOM 729 C CA . GLU A 1 93 ? 2.669 -2.361 -14.485 1.00 92.12 93 GLU A CA 1
ATOM 730 C C . GLU A 1 93 ? 3.036 -1.204 -15.417 1.00 92.12 93 GLU A C 1
ATOM 732 O O . GLU A 1 93 ? 2.582 -0.075 -15.233 1.00 92.12 93 GLU A O 1
ATOM 737 N N . PHE A 1 94 ? 3.817 -1.491 -16.455 1.00 90.00 94 PHE A N 1
ATOM 738 C CA . PHE A 1 94 ? 4.169 -0.523 -17.492 1.00 90.00 94 PHE A CA 1
ATOM 739 C C . PHE A 1 94 ? 3.301 -0.763 -18.723 1.00 90.00 94 PHE A C 1
ATOM 741 O O . PHE A 1 94 ? 3.312 -1.851 -19.308 1.00 90.00 94 PHE A O 1
ATOM 748 N N . LEU A 1 95 ? 2.549 0.258 -19.121 1.00 90.06 95 LEU A N 1
ATOM 749 C CA . LEU A 1 95 ? 1.589 0.190 -20.213 1.00 90.06 95 LEU A CA 1
ATOM 750 C C . LEU A 1 95 ? 2.044 1.080 -21.377 1.00 90.06 95 LEU A C 1
ATOM 752 O O . LEU A 1 95 ? 2.506 2.195 -21.139 1.00 90.06 95 LEU A O 1
ATOM 756 N N . PRO A 1 96 ? 1.876 0.650 -22.639 1.00 86.00 96 PRO A N 1
ATOM 757 C CA . PRO A 1 96 ? 1.421 -0.676 -23.071 1.00 86.00 96 PRO A CA 1
ATOM 758 C C . PRO A 1 96 ? 2.425 -1.814 -22.783 1.00 86.00 96 PRO A C 1
ATOM 760 O O . PRO A 1 96 ? 3.635 -1.610 -22.684 1.00 86.00 96 PRO A O 1
ATOM 763 N N . ALA A 1 97 ? 1.911 -3.040 -22.639 1.00 80.81 97 ALA A N 1
ATOM 764 C CA . ALA A 1 97 ? 2.734 -4.235 -22.440 1.00 80.81 97 ALA A CA 1
ATOM 765 C C . ALA A 1 97 ? 3.527 -4.6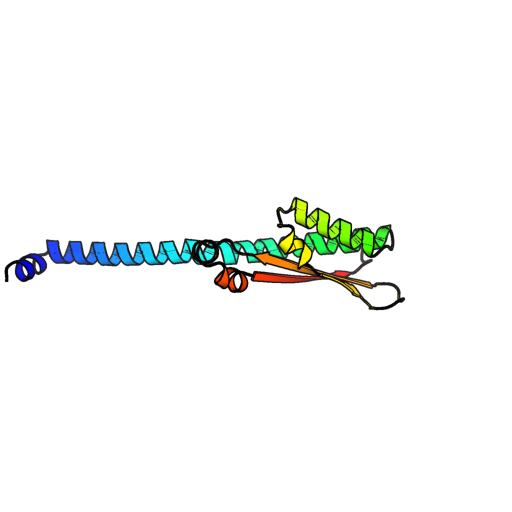00 -23.715 1.00 80.81 97 ALA A C 1
ATOM 767 O O . ALA A 1 97 ? 3.098 -4.306 -24.830 1.00 80.81 97 ALA A O 1
ATOM 768 N N . GLY A 1 98 ? 4.669 -5.276 -23.554 1.00 76.31 98 GLY A N 1
ATOM 769 C CA . GLY A 1 98 ? 5.563 -5.659 -24.658 1.00 76.31 98 GLY A CA 1
ATOM 770 C C . GLY A 1 98 ? 6.647 -4.620 -24.979 1.00 76.31 98 GLY A C 1
ATOM 771 O O . GLY A 1 98 ? 6.826 -3.655 -24.238 1.00 76.31 98 GLY A O 1
ATOM 772 N N . ASN A 1 99 ? 7.368 -4.820 -26.087 1.00 77.38 99 ASN A N 1
ATOM 773 C CA . ASN A 1 99 ? 8.536 -4.016 -26.498 1.00 77.38 99 ASN A CA 1
ATOM 774 C C . ASN A 1 99 ? 8.156 -2.725 -27.245 1.00 77.38 99 ASN A C 1
ATOM 776 O O . ASN A 1 99 ? 8.789 -2.343 -28.227 1.00 77.38 99 ASN A O 1
ATOM 780 N N . VAL A 1 100 ? 7.078 -2.082 -26.815 1.00 82.62 100 VAL A N 1
ATOM 781 C CA . VAL A 1 100 ? 6.618 -0.790 -27.330 1.00 82.62 100 VAL A CA 1
ATOM 782 C C . VAL A 1 100 ? 6.948 0.307 -26.317 1.00 82.62 100 VAL A C 1
ATOM 784 O O . VAL A 1 100 ? 6.980 0.018 -25.118 1.00 82.62 100 VAL A O 1
ATOM 787 N N . PRO A 1 101 ? 7.183 1.558 -26.760 1.00 81.62 101 PRO A N 1
ATOM 788 C CA . PRO A 1 101 ? 7.414 2.672 -25.847 1.00 81.62 101 PRO A CA 1
ATOM 789 C C . PRO A 1 101 ? 6.276 2.797 -24.830 1.00 81.62 101 PRO A C 1
ATOM 791 O O . PRO A 1 101 ? 5.100 2.855 -25.208 1.00 81.62 101 PRO A O 1
ATOM 794 N N . LYS A 1 102 ? 6.626 2.813 -23.541 1.00 85.81 102 LYS A N 1
ATOM 795 C CA . LYS A 1 102 ? 5.651 2.898 -22.451 1.00 85.81 102 LYS A CA 1
ATOM 796 C C . LYS A 1 102 ? 5.098 4.314 -22.363 1.00 85.81 102 LYS A C 1
ATOM 798 O O . LYS A 1 102 ? 5.831 5.288 -22.486 1.00 85.81 102 LYS A O 1
ATOM 803 N N . GLN A 1 103 ? 3.794 4.409 -22.151 1.00 86.62 103 GLN A N 1
ATOM 804 C CA . GLN A 1 103 ? 3.034 5.657 -22.099 1.00 86.62 103 GLN A CA 1
ATOM 805 C C . GLN A 1 103 ? 2.504 5.954 -20.696 1.00 86.62 103 GLN A C 1
ATOM 807 O O . GLN A 1 103 ? 2.287 7.119 -20.355 1.00 86.62 103 GLN A O 1
ATOM 812 N N . SER A 1 104 ? 2.279 4.923 -19.881 1.00 89.19 104 SER A N 1
ATOM 813 C CA . SER A 1 104 ? 1.829 5.067 -18.500 1.00 89.19 104 SER A CA 1
ATOM 814 C C . SER A 1 104 ? 2.405 3.987 -17.585 1.00 89.19 104 SER A C 1
ATOM 816 O O . SER A 1 104 ? 2.753 2.886 -18.015 1.00 89.19 104 SER A O 1
ATOM 818 N N . VAL A 1 105 ? 2.508 4.323 -16.301 1.00 90.06 105 VAL A N 1
ATOM 819 C CA . VAL A 1 105 ? 2.775 3.391 -15.208 1.00 90.06 105 VAL A CA 1
ATOM 820 C C . VAL A 1 105 ? 1.506 3.257 -14.387 1.00 90.06 105 VAL A C 1
ATOM 822 O O . VAL A 1 105 ? 0.950 4.251 -13.916 1.00 90.06 105 VAL A O 1
ATOM 825 N N . ARG A 1 106 ? 1.054 2.023 -14.188 1.00 92.69 106 ARG A N 1
ATOM 826 C CA . ARG A 1 106 ? -0.009 1.689 -13.250 1.00 92.69 106 ARG A CA 1
ATOM 827 C C . ARG A 1 106 ? 0.598 1.064 -12.007 1.00 92.69 106 ARG A C 1
ATOM 829 O O . ARG A 1 106 ? 1.241 0.025 -12.082 1.00 92.69 106 ARG A O 1
ATOM 836 N N . VAL A 1 107 ? 0.358 1.673 -10.856 1.00 92.19 107 VAL A N 1
ATOM 837 C CA . VAL A 1 107 ? 0.799 1.159 -9.562 1.00 92.19 107 VAL A CA 1
ATOM 838 C C . VAL A 1 107 ? -0.412 0.759 -8.741 1.00 92.19 107 VAL A C 1
ATOM 840 O O . VAL A 1 107 ? -1.344 1.540 -8.571 1.00 92.19 107 VAL A O 1
ATOM 843 N N . THR A 1 108 ? -0.386 -0.457 -8.210 1.00 92.12 108 THR A N 1
ATOM 844 C CA . THR A 1 108 ? -1.318 -0.940 -7.194 1.00 92.12 108 THR A CA 1
ATOM 845 C C . THR A 1 108 ? -0.572 -1.088 -5.884 1.00 92.12 108 THR A C 1
ATOM 847 O O . THR A 1 108 ? 0.330 -1.915 -5.779 1.00 92.12 108 THR A O 1
ATOM 850 N N . VAL A 1 109 ? -0.963 -0.295 -4.892 1.00 90.50 109 VAL A N 1
ATOM 851 C CA . VAL A 1 109 ? -0.420 -0.360 -3.537 1.00 90.50 109 VAL A CA 1
ATOM 852 C C . VAL A 1 109 ? -1.387 -1.114 -2.639 1.00 90.50 109 VAL A C 1
ATOM 854 O O . VAL A 1 109 ? -2.600 -0.896 -2.693 1.00 90.50 109 VAL A O 1
ATOM 857 N N . VAL A 1 110 ? -0.843 -1.990 -1.799 1.00 89.06 110 VAL A N 1
ATOM 858 C CA . VAL A 1 110 ? -1.592 -2.760 -0.807 1.00 89.06 110 VAL A CA 1
ATOM 859 C C . VAL A 1 110 ? -1.190 -2.303 0.588 1.00 89.06 110 VAL A C 1
ATOM 861 O O . VAL A 1 110 ? -0.008 -2.146 0.874 1.00 89.06 110 VAL A O 1
ATOM 864 N N . ARG A 1 111 ? -2.173 -2.091 1.467 1.00 86.50 111 ARG A N 1
ATOM 865 C CA . ARG A 1 111 ? -1.947 -1.783 2.883 1.00 86.50 111 ARG A CA 1
ATOM 866 C C . ARG A 1 111 ? -2.892 -2.566 3.783 1.00 86.50 111 ARG A C 1
ATOM 868 O O . ARG A 1 111 ? -4.067 -2.719 3.451 1.00 86.50 111 ARG A O 1
ATOM 875 N N . TYR A 1 112 ? -2.411 -3.009 4.937 1.00 83.50 112 TYR A N 1
ATOM 876 C CA . TYR A 1 112 ? -3.204 -3.720 5.935 1.00 83.50 112 TYR A CA 1
ATOM 877 C C . TYR A 1 112 ? -3.619 -2.798 7.084 1.00 83.50 112 TYR A C 1
ATOM 879 O O . TYR A 1 112 ? -2.806 -2.063 7.650 1.00 83.50 112 TYR A O 1
ATOM 887 N N . ALA A 1 113 ? -4.903 -2.834 7.451 1.00 76.06 113 ALA A N 1
ATOM 888 C CA . ALA A 1 113 ? -5.402 -2.071 8.584 1.00 76.06 113 ALA A CA 1
ATOM 889 C C . ALA A 1 113 ? -5.195 -2.773 9.924 1.00 76.06 113 ALA A C 1
ATOM 891 O O . ALA A 1 113 ? -5.701 -3.862 10.184 1.00 76.06 113 ALA A O 1
ATOM 892 N N . ASN A 1 114 ? -4.486 -2.081 10.814 1.00 70.38 114 ASN A N 1
ATOM 893 C CA . ASN A 1 114 ? -4.217 -2.526 12.174 1.00 70.38 114 ASN A CA 1
ATOM 894 C C . ASN A 1 114 ? -5.398 -2.212 13.106 1.00 70.38 114 ASN A C 1
ATOM 896 O O . ASN A 1 114 ? -5.294 -1.330 13.960 1.00 70.38 114 ASN A O 1
ATOM 900 N N . THR A 1 115 ? -6.516 -2.924 12.958 1.00 70.62 115 THR A N 1
ATOM 901 C CA . THR A 1 115 ? -7.631 -2.854 13.924 1.00 70.62 115 THR A CA 1
ATOM 902 C C . THR A 1 115 ? -7.390 -3.787 15.120 1.00 70.62 115 THR A C 1
ATOM 904 O O . THR A 1 115 ? -6.548 -4.690 15.039 1.00 70.62 115 THR A O 1
ATOM 907 N N . LEU A 1 116 ? -8.066 -3.592 16.266 1.00 68.56 116 LEU A N 1
ATOM 908 C CA . LEU A 1 116 ? -7.843 -4.470 17.429 1.00 68.56 116 LEU A CA 1
ATOM 909 C C . LEU A 1 116 ? -8.310 -5.896 17.134 1.00 68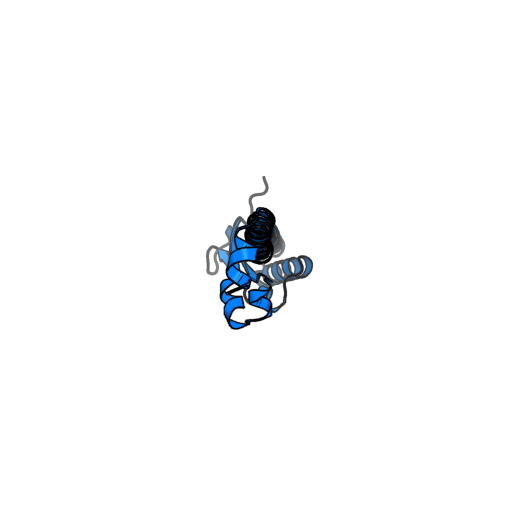.56 116 LEU A C 1
ATOM 911 O O . LEU A 1 116 ? -7.655 -6.847 17.569 1.00 68.56 116 LEU A O 1
ATOM 915 N N . ILE A 1 117 ? -9.386 -6.042 16.358 1.00 67.06 117 ILE A N 1
ATOM 916 C CA . ILE A 1 117 ? -9.870 -7.342 15.887 1.00 67.06 117 ILE A CA 1
ATOM 917 C C . ILE A 1 117 ? -8.836 -8.007 14.969 1.00 67.06 117 ILE A C 1
ATOM 919 O O . ILE A 1 117 ? -8.502 -9.173 15.187 1.00 67.06 117 ILE A O 1
ATOM 923 N N . ALA A 1 118 ? -8.271 -7.281 13.998 1.00 64.88 118 ALA A N 1
ATOM 924 C CA . ALA A 1 118 ? -7.250 -7.825 13.098 1.00 64.88 118 ALA A CA 1
ATOM 925 C C . ALA A 1 118 ? -5.963 -8.230 13.844 1.00 64.88 118 ALA A C 1
ATOM 927 O O . ALA A 1 118 ? -5.359 -9.251 13.520 1.00 64.88 118 ALA A O 1
ATOM 928 N N . LYS A 1 119 ? -5.585 -7.498 14.904 1.00 65.38 119 LYS A N 1
ATOM 929 C CA . LYS A 1 119 ? -4.446 -7.857 15.770 1.00 65.38 119 LYS A CA 1
ATOM 930 C C . LYS A 1 119 ? -4.646 -9.177 16.519 1.00 65.38 119 LYS A C 1
ATOM 932 O O . LYS A 1 119 ? -3.685 -9.922 16.695 1.00 65.38 119 LYS A O 1
ATOM 937 N N . HIS A 1 120 ? -5.865 -9.459 16.978 1.00 67.94 120 HIS A N 1
ATOM 938 C CA . HIS A 1 120 ? -6.157 -10.665 17.762 1.00 67.94 120 HIS A CA 1
ATOM 939 C C . HIS A 1 120 ? -6.556 -11.863 16.893 1.00 67.94 120 HIS A C 1
ATOM 941 O O . HIS A 1 120 ? -6.360 -13.006 17.299 1.00 67.94 120 HIS A O 1
ATOM 947 N N . ILE A 1 121 ? -7.078 -11.623 15.687 1.00 67.38 121 ILE A N 1
ATOM 948 C CA . ILE A 1 121 ? -7.538 -12.665 14.769 1.00 67.38 121 ILE A CA 1
ATOM 949 C C . ILE A 1 121 ? -6.824 -12.493 13.424 1.00 67.38 121 ILE A C 1
ATOM 951 O O . ILE A 1 121 ? -7.330 -11.842 12.512 1.00 67.38 121 ILE A O 1
ATOM 955 N N . LYS A 1 122 ? -5.668 -13.157 13.270 1.00 60.31 122 LYS A N 1
ATOM 956 C CA . LYS A 1 122 ? -4.846 -13.142 12.037 1.00 60.31 122 LYS A CA 1
ATOM 957 C C . LYS A 1 122 ? -5.626 -13.486 10.758 1.00 60.31 122 LYS A C 1
ATOM 959 O O . LYS A 1 122 ? -5.262 -13.077 9.667 1.00 60.31 122 LYS A O 1
ATOM 964 N N . GLN A 1 123 ? -6.718 -14.243 10.868 1.00 60.59 123 GLN A N 1
ATOM 965 C CA . GLN A 1 123 ? -7.554 -14.622 9.721 1.00 60.59 123 GLN A CA 1
ATOM 966 C C . GLN A 1 123 ? -8.380 -13.449 9.161 1.00 60.59 123 GLN A C 1
ATOM 968 O O . GLN A 1 123 ? -8.748 -13.472 7.989 1.00 60.59 123 GLN A O 1
ATOM 973 N N . ILE A 1 124 ? -8.638 -12.416 9.970 1.00 63.50 124 ILE A N 1
ATOM 974 C CA . ILE A 1 124 ? -9.399 -11.216 9.584 1.00 63.50 124 ILE A CA 1
ATOM 975 C C . ILE A 1 124 ? -8.480 -10.143 8.975 1.00 63.50 124 ILE A C 1
ATOM 977 O O . ILE A 1 124 ? -8.959 -9.225 8.318 1.00 63.50 124 ILE A O 1
ATOM 981 N N . GLU A 1 125 ? -7.158 -10.301 9.076 1.00 60.88 125 GLU A N 1
ATOM 982 C CA . GLU A 1 125 ? -6.157 -9.415 8.461 1.00 60.88 125 GLU A CA 1
ATOM 983 C C . GLU A 1 125 ? -6.393 -9.238 6.947 1.00 60.88 125 GLU A C 1
ATOM 985 O O . GLU A 1 125 ? -6.281 -8.136 6.417 1.00 60.88 125 GLU A O 1
ATOM 990 N N . LYS A 1 126 ? -6.869 -10.286 6.257 1.00 60.31 126 LYS A N 1
ATOM 991 C CA . LYS A 1 126 ? -7.254 -10.221 4.835 1.00 60.31 126 LYS A CA 1
ATOM 992 C C . LYS A 1 126 ? -8.470 -9.332 4.555 1.00 60.31 126 LYS A C 1
ATOM 994 O O . LYS A 1 126 ? -8.559 -8.766 3.470 1.00 60.31 126 LYS A O 1
ATOM 999 N N . LEU A 1 127 ? -9.401 -9.209 5.502 1.00 61.12 127 LEU A N 1
ATOM 1000 C CA . LEU A 1 127 ? -10.560 -8.310 5.390 1.00 61.12 127 LEU A CA 1
ATOM 1001 C C . LEU A 1 127 ? -10.168 -6.849 5.647 1.00 61.12 127 LEU A C 1
ATOM 1003 O O . LEU A 1 127 ? -10.869 -5.938 5.217 1.00 61.12 127 LEU A O 1
ATOM 1007 N N . ALA A 1 128 ? -9.029 -6.634 6.305 1.00 69.31 128 ALA A N 1
ATOM 1008 C CA . ALA A 1 128 ? -8.425 -5.331 6.548 1.00 69.31 128 ALA A CA 1
ATOM 1009 C C . ALA A 1 128 ? -7.471 -4.882 5.419 1.00 69.31 128 ALA A C 1
ATOM 1011 O O . ALA A 1 128 ? -6.787 -3.869 5.564 1.00 69.31 128 ALA A O 1
ATOM 1012 N N . ARG A 1 129 ? -7.414 -5.619 4.301 1.00 82.19 129 ARG A N 1
ATOM 1013 C CA . ARG A 1 129 ? -6.596 -5.289 3.128 1.00 82.19 129 ARG A CA 1
ATOM 1014 C C . ARG A 1 129 ? -7.241 -4.156 2.331 1.00 82.19 129 ARG A C 1
ATOM 1016 O O . ARG A 1 129 ? -8.360 -4.285 1.838 1.00 82.19 129 ARG A O 1
ATOM 1023 N N . VAL A 1 130 ? -6.508 -3.067 2.153 1.00 83.38 130 VAL A N 1
ATOM 1024 C CA . VAL A 1 130 ? -6.877 -1.937 1.301 1.00 83.38 130 VAL A CA 1
ATOM 1025 C C . VAL A 1 130 ? -5.937 -1.923 0.106 1.00 83.38 130 VAL A C 1
ATOM 1027 O O . VAL A 1 130 ? -4.733 -1.750 0.262 1.00 83.38 130 VAL A O 1
ATOM 1030 N N . SER A 1 131 ? -6.491 -2.120 -1.087 1.00 87.12 131 SER A N 1
ATOM 1031 C CA . SER A 1 131 ? -5.764 -1.996 -2.349 1.00 87.12 131 SER A CA 1
ATOM 1032 C C . SER A 1 131 ? -6.207 -0.738 -3.080 1.00 87.12 131 SER A C 1
ATOM 1034 O O . SER A 1 131 ? -7.407 -0.556 -3.312 1.00 87.12 131 SER A O 1
ATOM 1036 N N . THR A 1 132 ? -5.249 0.085 -3.488 1.00 89.00 132 THR A N 1
ATOM 1037 C CA . THR A 1 132 ? -5.512 1.288 -4.279 1.00 89.00 132 THR A CA 1
ATOM 1038 C C . THR A 1 132 ? -4.634 1.263 -5.517 1.00 89.00 132 THR A C 1
ATOM 1040 O O . THR A 1 132 ? -3.426 1.063 -5.421 1.00 89.00 132 THR A O 1
ATOM 1043 N N . THR A 1 133 ? -5.252 1.463 -6.677 1.00 91.69 133 THR A N 1
ATOM 1044 C CA . THR A 1 133 ? -4.573 1.463 -7.973 1.00 91.69 133 THR A CA 1
ATOM 1045 C C . THR A 1 133 ? -4.633 2.851 -8.585 1.00 91.69 133 THR A C 1
ATOM 1047 O O . THR A 1 133 ? -5.702 3.463 -8.628 1.00 91.69 133 THR A O 1
ATOM 1050 N N . LYS A 1 134 ? -3.499 3.327 -9.096 1.00 91.50 134 LYS A N 1
ATOM 1051 C CA . LYS A 1 134 ? -3.402 4.565 -9.862 1.00 91.50 134 LYS A CA 1
ATOM 1052 C C . LYS A 1 134 ? -2.616 4.342 -11.138 1.00 91.50 134 LYS A C 1
ATOM 1054 O O . LYS A 1 134 ? -1.650 3.592 -11.152 1.00 91.50 134 LYS A O 1
ATOM 1059 N N . GLU A 1 135 ? -3.026 5.027 -12.194 1.00 91.38 135 GLU A N 1
ATOM 1060 C CA . GLU A 1 135 ? -2.297 5.101 -13.452 1.00 91.38 135 GLU A CA 1
ATOM 1061 C C . GLU A 1 135 ? -1.809 6.535 -13.678 1.00 91.38 135 GLU A C 1
ATOM 1063 O O . GLU A 1 135 ? -2.574 7.487 -13.506 1.00 91.38 135 GLU A O 1
ATOM 1068 N N . VAL A 1 136 ? -0.533 6.683 -14.033 1.00 89.94 136 VAL A N 1
ATOM 1069 C CA . VAL A 1 136 ? 0.143 7.962 -14.282 1.00 89.94 136 VAL A CA 1
ATOM 1070 C C . VAL A 1 136 ? 0.848 7.889 -15.632 1.00 89.94 136 VAL A C 1
ATOM 1072 O O . VAL A 1 136 ? 1.482 6.888 -15.949 1.00 89.94 136 VAL A O 1
ATOM 1075 N N . SER A 1 137 ? 0.735 8.937 -16.449 1.00 88.50 137 SER A N 1
ATOM 1076 C CA . SER A 1 137 ? 1.384 8.981 -17.763 1.00 88.50 137 SER A CA 1
ATOM 1077 C C . SER A 1 137 ? 2.877 9.298 -17.638 1.00 88.50 137 SER A C 1
ATOM 1079 O O . SER A 1 137 ? 3.268 10.220 -16.925 1.00 88.50 137 SER A O 1
ATOM 1081 N N . ILE A 1 138 ? 3.698 8.552 -18.375 1.00 82.31 138 ILE A N 1
ATOM 1082 C CA . ILE A 1 138 ? 5.122 8.806 -18.586 1.00 82.31 138 ILE A CA 1
ATOM 1083 C C . ILE A 1 138 ? 5.190 9.864 -19.694 1.00 82.31 138 ILE A C 1
ATOM 1085 O O . ILE A 1 138 ? 4.975 9.551 -20.862 1.00 82.31 138 ILE A O 1
ATOM 1089 N N . GLY A 1 139 ? 5.406 11.132 -19.344 1.00 67.38 139 GLY A N 1
ATOM 1090 C CA . GLY A 1 139 ? 5.599 12.186 -20.349 1.00 67.38 139 GLY A CA 1
ATOM 1091 C C . GLY A 1 139 ? 4.392 13.083 -20.642 1.00 67.38 139 GLY A C 1
ATOM 1092 O O . GLY A 1 139 ? 4.088 13.373 -21.799 1.00 67.38 139 GLY A O 1
ATOM 1093 N N . ARG A 1 140 ? 3.762 13.626 -19.597 1.00 49.50 140 ARG A N 1
ATOM 1094 C CA . ARG A 1 140 ? 3.174 14.974 -19.668 1.00 49.50 140 ARG A CA 1
ATOM 1095 C C . ARG A 1 140 ? 3.650 15.797 -18.480 1.00 49.50 140 ARG A C 1
ATOM 1097 O O . ARG A 1 140 ? 2.949 15.934 -17.484 1.00 49.50 140 ARG A O 1
ATOM 1104 N N . THR A 1 141 ? 4.847 16.357 -18.612 1.00 42.38 141 THR A N 1
ATOM 1105 C CA . THR A 1 141 ? 5.092 17.702 -18.095 1.00 42.38 141 THR A CA 1
ATOM 1106 C C . THR A 1 141 ? 3.981 18.598 -18.644 1.00 42.38 141 THR A C 1
ATOM 1108 O O . THR A 1 141 ? 3.817 18.714 -19.860 1.00 42.38 141 THR A O 1
ATOM 1111 N N . GLN A 1 142 ? 3.152 19.144 -17.755 1.00 37.09 142 GLN A N 1
ATOM 1112 C CA . GLN A 1 142 ? 2.605 20.472 -18.016 1.00 37.09 142 GLN A CA 1
ATOM 1113 C C . GLN A 1 142 ? 3.728 21.487 -17.831 1.00 37.09 142 GLN A C 1
ATOM 1115 O O . GLN A 1 142 ? 4.567 21.255 -16.930 1.00 37.09 142 GLN A O 1
#

pLDDT: mean 80.79, std 13.06, range [37.09, 93.5]